Protein AF-A0AAV7PHC1-F1 (afdb_monomer_lite)

pLDDT: mean 73.8, std 12.51, range [38.53, 87.62]

Organism: Pleurodeles waltl (NCBI:txid8319)

Structure (mmCIF, N/CA/C/O backbone):
data_AF-A0AAV7PHC1-F1
#
_entry.id   AF-A0AAV7PHC1-F1
#
loop_
_atom_site.group_PDB
_atom_site.id
_atom_site.type_symbol
_atom_site.label_atom_id
_atom_site.label_alt_id
_atom_site.label_comp_id
_atom_site.label_asym_id
_atom_site.label_entity_id
_atom_site.label_seq_id
_atom_site.pdbx_PDB_ins_code
_atom_site.Cartn_x
_atom_site.Cartn_y
_atom_site.Cartn_z
_atom_site.occupancy
_atom_site.B_iso_or_equiv
_atom_site.auth_seq_id
_atom_site.auth_comp_id
_atom_site.auth_asym_id
_atom_site.auth_atom_id
_atom_si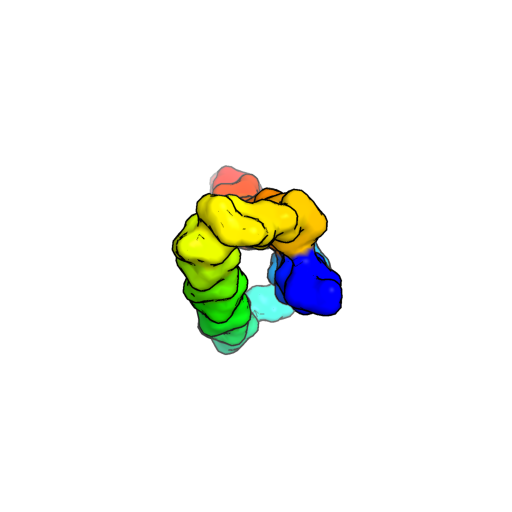te.pdbx_PDB_model_num
ATOM 1 N N . ARG A 1 1 ? -4.539 -11.280 11.307 1.00 62.53 1 ARG A N 1
ATOM 2 C CA . ARG A 1 1 ? -4.332 -12.088 10.077 1.00 62.53 1 ARG A CA 1
ATOM 3 C C . ARG A 1 1 ? -4.398 -11.211 8.825 1.00 62.53 1 ARG A C 1
ATOM 5 O O . ARG A 1 1 ? -3.471 -11.269 8.039 1.00 62.53 1 ARG A O 1
ATOM 12 N N . LEU A 1 2 ? -5.402 -10.331 8.711 1.00 71.00 2 LEU A N 1
ATOM 13 C CA . LEU A 1 2 ? -5.551 -9.371 7.607 1.00 71.00 2 LEU A CA 1
ATOM 14 C C . LEU A 1 2 ? -4.359 -8.403 7.436 1.00 71.00 2 LEU A C 1
ATOM 16 O O . LEU A 1 2 ? -3.829 -8.271 6.342 1.00 71.00 2 LEU A O 1
ATOM 20 N N . ALA A 1 3 ? -3.878 -7.811 8.537 1.00 77.81 3 ALA A N 1
ATOM 21 C CA . ALA A 1 3 ? -2.731 -6.895 8.534 1.00 77.81 3 ALA A CA 1
ATOM 22 C C . ALA A 1 3 ? -1.466 -7.502 7.898 1.00 77.81 3 ALA A C 1
ATOM 24 O O . ALA A 1 3 ? -0.770 -6.843 7.140 1.00 77.81 3 ALA A O 1
ATOM 25 N N . TRP A 1 4 ? -1.202 -8.786 8.156 1.00 82.69 4 TRP A N 1
ATOM 26 C CA . TRP A 1 4 ? -0.048 -9.501 7.601 1.00 82.69 4 TRP A CA 1
ATOM 27 C C . TRP A 1 4 ? -0.100 -9.602 6.073 1.00 82.69 4 TRP A C 1
ATOM 29 O O . TRP A 1 4 ? 0.933 -9.538 5.419 1.00 82.69 4 TRP A O 1
ATOM 39 N N . LEU A 1 5 ? -1.303 -9.727 5.505 1.00 81.06 5 LEU A N 1
ATOM 40 C CA . LEU A 1 5 ? -1.495 -9.776 4.059 1.00 81.06 5 LEU A CA 1
ATOM 41 C C . LEU A 1 5 ? -1.237 -8.404 3.428 1.00 81.06 5 LEU A C 1
ATOM 43 O O . LEU A 1 5 ? -0.585 -8.330 2.396 1.00 81.06 5 LEU A O 1
ATOM 47 N N . ILE A 1 6 ? -1.667 -7.322 4.081 1.00 83.00 6 ILE A N 1
ATOM 48 C CA . ILE A 1 6 ? -1.395 -5.951 3.625 1.00 83.00 6 ILE A CA 1
ATOM 49 C C . ILE A 1 6 ? 0.112 -5.654 3.661 1.00 83.00 6 ILE A C 1
ATOM 51 O O . ILE A 1 6 ? 0.650 -5.122 2.693 1.00 83.00 6 ILE A O 1
ATOM 55 N N . TYR A 1 7 ? 0.812 -6.074 4.722 1.00 82.31 7 TYR A N 1
ATOM 56 C CA . TYR A 1 7 ? 2.275 -5.998 4.774 1.00 82.31 7 TYR A CA 1
ATOM 57 C C . TYR A 1 7 ? 2.931 -6.796 3.644 1.00 82.31 7 TYR A C 1
ATOM 59 O O . TYR A 1 7 ? 3.823 -6.274 2.985 1.00 82.31 7 TYR A O 1
ATOM 67 N N . LEU A 1 8 ? 2.465 -8.020 3.370 1.00 81.38 8 LEU A N 1
ATOM 68 C CA . LEU A 1 8 ? 2.986 -8.836 2.272 1.00 81.38 8 LEU A CA 1
ATOM 69 C C . LEU A 1 8 ? 2.833 -8.119 0.922 1.00 81.38 8 LEU A C 1
ATOM 71 O O . LEU A 1 8 ? 3.802 -8.013 0.174 1.00 81.38 8 LEU A O 1
ATOM 75 N N . VAL A 1 9 ? 1.652 -7.565 0.633 1.00 83.69 9 VAL A N 1
ATOM 76 C CA . VAL A 1 9 ? 1.425 -6.804 -0.604 1.00 83.69 9 VAL A CA 1
ATOM 77 C C . VAL A 1 9 ? 2.351 -5.585 -0.662 1.00 83.69 9 VAL A C 1
ATOM 79 O O . VAL A 1 9 ? 3.015 -5.377 -1.671 1.00 83.69 9 VAL A O 1
ATOM 82 N N . GLY A 1 10 ? 2.485 -4.826 0.429 1.00 81.81 10 GLY A N 1
ATOM 83 C CA . GLY A 1 10 ? 3.399 -3.683 0.471 1.00 81.81 10 GLY A CA 1
ATOM 84 C C . GLY A 1 10 ? 4.871 -4.077 0.293 1.00 81.81 10 GLY A C 1
ATOM 85 O O . GLY A 1 10 ? 5.611 -3.340 -0.346 1.00 81.81 10 GLY A O 1
ATOM 86 N N . THR A 1 11 ? 5.299 -5.251 0.779 1.00 81.75 11 THR A N 1
ATOM 87 C CA . THR A 1 11 ? 6.659 -5.769 0.534 1.00 81.75 11 THR A CA 1
ATOM 88 C C . THR A 1 11 ? 6.868 -6.218 -0.908 1.00 81.75 11 THR A C 1
ATOM 90 O O . THR A 1 11 ? 7.954 -6.019 -1.439 1.00 81.75 11 THR A O 1
ATOM 93 N N . VAL A 1 12 ? 5.847 -6.785 -1.561 1.00 77.62 12 VAL A N 1
ATOM 94 C CA . VAL A 1 12 ? 5.907 -7.135 -2.990 1.00 77.62 12 VAL A CA 1
ATOM 95 C C . VAL A 1 12 ? 6.010 -5.865 -3.837 1.00 77.62 12 VAL A C 1
ATOM 97 O O . VAL A 1 12 ? 6.780 -5.836 -4.792 1.00 77.62 12 VAL A O 1
ATOM 100 N N . ILE A 1 13 ? 5.307 -4.799 -3.436 1.00 77.00 13 ILE A N 1
ATOM 101 C CA . ILE A 1 13 ? 5.322 -3.516 -4.142 1.00 77.00 13 ILE A CA 1
ATOM 102 C C . ILE A 1 13 ? 6.594 -2.701 -3.907 1.00 77.00 13 ILE A C 1
ATOM 104 O O . ILE A 1 13 ? 7.199 -2.202 -4.855 1.00 77.00 13 ILE A O 1
ATOM 108 N N . GLY A 1 14 ? 7.012 -2.561 -2.652 1.00 71.12 14 GLY A N 1
ATOM 109 C CA . GLY A 1 14 ? 8.197 -1.791 -2.269 1.00 71.12 14 GLY A CA 1
ATOM 110 C C . GLY A 1 14 ? 9.519 -2.538 -2.459 1.00 71.12 14 GLY A C 1
ATOM 111 O O . GLY A 1 14 ? 10.572 -1.916 -2.539 1.00 71.12 14 GLY A O 1
ATOM 112 N N . GLY A 1 15 ? 9.485 -3.872 -2.527 1.00 67.69 15 GLY A N 1
ATOM 113 C CA . GLY A 1 15 ? 10.670 -4.723 -2.648 1.00 67.69 15 GLY A CA 1
ATOM 114 C C . GLY A 1 15 ? 11.162 -4.936 -4.079 1.00 67.69 15 GLY A C 1
ATOM 115 O O . GLY A 1 15 ? 12.223 -5.536 -4.267 1.00 67.69 15 GLY A O 1
ATOM 116 N N . ARG A 1 16 ? 10.431 -4.464 -5.096 1.00 61.88 16 ARG A N 1
ATOM 117 C CA . ARG A 1 16 ? 10.904 -4.545 -6.479 1.00 61.88 16 ARG A CA 1
ATOM 118 C C . ARG A 1 16 ? 12.039 -3.550 -6.693 1.00 61.88 16 ARG A C 1
ATOM 120 O O . ARG A 1 16 ? 11.817 -2.355 -6.853 1.00 61.88 16 ARG A O 1
ATOM 127 N N . LEU A 1 17 ? 13.269 -4.070 -6.729 1.00 54.09 17 LEU A N 1
ATOM 128 C CA . LEU A 1 17 ? 14.387 -3.360 -7.340 1.00 54.09 17 LEU A CA 1
ATOM 129 C C . LEU A 1 17 ? 13.976 -2.981 -8.766 1.00 54.09 17 LEU A C 1
ATOM 131 O O . LEU A 1 17 ? 13.488 -3.824 -9.520 1.00 54.09 17 LEU A O 1
ATOM 135 N N . THR A 1 18 ? 14.236 -1.726 -9.112 1.00 52.56 18 THR A N 1
ATOM 136 C CA . THR A 1 18 ? 13.912 -0.944 -10.322 1.00 52.56 18 THR A CA 1
ATOM 137 C C . THR A 1 18 ? 14.277 -1.584 -11.676 1.00 52.56 18 THR A C 1
ATOM 139 O O . THR A 1 18 ? 14.224 -0.931 -12.711 1.00 52.56 18 THR A O 1
ATOM 142 N N . TYR A 1 19 ? 14.695 -2.848 -11.690 1.00 50.09 19 TYR A N 1
ATOM 143 C CA . TYR A 1 19 ? 15.271 -3.565 -12.822 1.00 50.09 19 TYR A CA 1
ATOM 144 C C . TYR A 1 19 ? 14.286 -4.525 -13.519 1.00 50.09 19 TYR A C 1
ATOM 146 O O . TYR A 1 19 ? 14.615 -5.080 -14.560 1.00 50.09 19 TYR A O 1
ATOM 154 N N . THR A 1 20 ? 13.084 -4.730 -12.962 1.00 52.12 20 THR A N 1
ATOM 155 C CA . THR A 1 20 ? 12.056 -5.656 -13.495 1.00 52.12 20 THR A CA 1
ATOM 156 C C . THR A 1 20 ? 10.662 -5.021 -13.594 1.00 52.12 20 THR A C 1
ATOM 158 O O . THR A 1 20 ? 9.656 -5.713 -13.499 1.00 52.12 20 THR A O 1
ATOM 161 N N . SER A 1 21 ? 10.571 -3.699 -13.768 1.00 57.38 21 SER A N 1
ATOM 162 C CA . SER A 1 21 ? 9.287 -3.038 -14.043 1.00 57.38 21 SER A CA 1
ATOM 163 C C . SER A 1 21 ? 8.882 -3.282 -15.495 1.00 57.38 21 SER A C 1
ATOM 165 O O . SER A 1 21 ? 9.394 -2.638 -16.409 1.00 57.38 21 SER A O 1
ATOM 167 N N . THR A 1 22 ? 7.995 -4.251 -15.702 1.00 66.56 22 THR A N 1
ATOM 168 C CA . THR A 1 22 ? 7.252 -4.434 -16.952 1.00 66.56 22 THR A CA 1
ATOM 169 C C . THR A 1 22 ? 5.823 -3.924 -16.749 1.00 66.56 22 THR A C 1
ATOM 171 O O . THR A 1 22 ? 5.308 -3.991 -15.632 1.00 66.56 22 THR A O 1
ATOM 174 N N . ASP A 1 23 ? 5.158 -3.461 -17.814 1.00 71.94 23 ASP A N 1
ATOM 175 C CA . ASP A 1 23 ? 3.748 -3.020 -17.759 1.00 71.94 23 ASP A CA 1
ATOM 176 C C . ASP A 1 23 ? 2.820 -4.087 -17.140 1.00 71.94 23 ASP A C 1
ATOM 178 O O . ASP A 1 2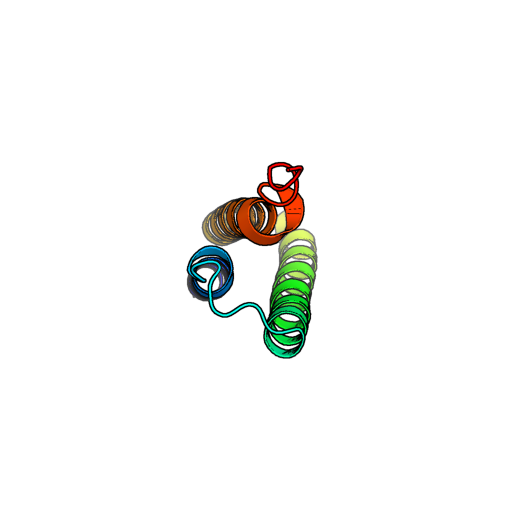3 ? 1.827 -3.771 -16.485 1.00 71.94 23 ASP A O 1
ATOM 182 N N . GLU A 1 24 ? 3.151 -5.370 -17.312 1.00 75.94 24 GLU A N 1
ATOM 183 C CA . GLU A 1 24 ? 2.409 -6.490 -16.724 1.00 75.94 24 GLU A CA 1
ATOM 184 C C . GLU A 1 24 ? 2.523 -6.524 -15.195 1.00 75.94 24 GLU A C 1
ATOM 186 O O . GLU A 1 24 ? 1.539 -6.802 -14.507 1.00 75.94 24 GLU A O 1
ATOM 191 N N . HIS A 1 25 ? 3.701 -6.213 -14.649 1.00 76.38 25 HIS A N 1
ATOM 192 C CA . HIS A 1 25 ? 3.886 -6.124 -13.205 1.00 76.38 25 HIS A CA 1
ATOM 193 C C . HIS A 1 25 ? 3.108 -4.941 -12.628 1.00 76.38 25 HIS A C 1
ATOM 195 O O . HIS A 1 25 ? 2.348 -5.144 -11.683 1.00 76.38 25 HIS A O 1
ATOM 201 N N . ASP A 1 26 ? 3.179 -3.769 -13.261 1.00 77.81 26 ASP A N 1
ATOM 202 C CA . ASP A 1 26 ? 2.431 -2.586 -12.820 1.00 77.81 26 ASP A CA 1
ATOM 203 C C . ASP A 1 26 ? 0.909 -2.816 -12.852 1.00 77.81 26 ASP A C 1
ATOM 205 O O . ASP A 1 26 ? 0.186 -2.383 -11.948 1.00 77.81 26 ASP A O 1
ATOM 209 N N . ALA A 1 27 ? 0.410 -3.574 -13.836 1.00 81.69 27 ALA A N 1
ATOM 210 C CA . ALA A 1 27 ? -0.990 -3.990 -13.885 1.00 81.69 27 ALA A CA 1
ATOM 211 C C . ALA A 1 27 ? -1.369 -4.913 -12.709 1.00 81.69 27 ALA A C 1
ATOM 213 O O . ALA A 1 27 ? -2.407 -4.709 -12.068 1.00 81.69 27 ALA A O 1
ATOM 214 N N . MET A 1 28 ? -0.522 -5.896 -12.381 1.00 83.06 28 MET A N 1
ATOM 215 C CA . MET A 1 28 ? -0.730 -6.779 -11.224 1.00 83.06 28 MET A CA 1
ATOM 216 C C . MET A 1 28 ? -0.722 -6.004 -9.900 1.00 83.06 28 MET A C 1
ATOM 218 O O . MET A 1 28 ? -1.507 -6.293 -8.992 1.00 83.06 28 MET A O 1
A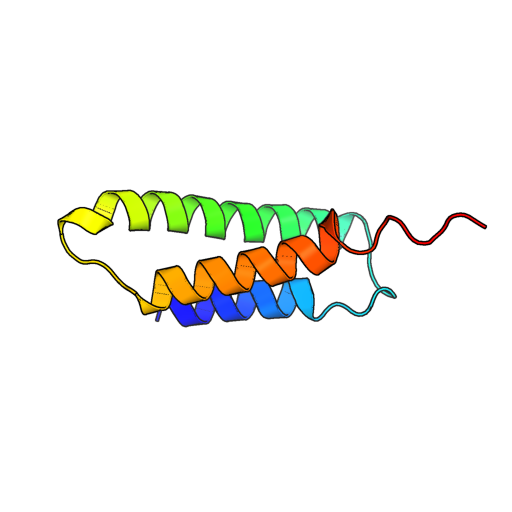TOM 222 N N . ASP A 1 29 ? 0.133 -4.993 -9.790 1.00 83.25 29 ASP A N 1
ATOM 223 C CA . ASP A 1 29 ? 0.233 -4.150 -8.602 1.00 83.25 29 ASP A CA 1
ATOM 224 C C . ASP A 1 29 ? -0.957 -3.233 -8.433 1.00 83.25 29 ASP A C 1
ATOM 226 O O . ASP A 1 29 ? -1.418 -3.030 -7.307 1.00 83.25 29 ASP A O 1
ATOM 230 N N . GLY A 1 30 ? -1.490 -2.723 -9.543 1.00 82.75 30 GLY A N 1
ATOM 231 C CA . GLY A 1 30 ? -2.751 -2.001 -9.565 1.00 82.75 30 GLY A CA 1
ATOM 232 C C . GLY A 1 30 ? -3.894 -2.858 -9.022 1.00 82.75 30 GLY A C 1
ATOM 233 O O . GLY A 1 30 ? -4.655 -2.397 -8.168 1.00 82.75 30 GLY A O 1
ATOM 234 N N . GLU A 1 31 ? -3.985 -4.125 -9.438 1.00 87.56 31 GLU A N 1
ATOM 235 C CA . GLU A 1 31 ? -5.029 -5.034 -8.953 1.00 87.56 31 GLU A CA 1
ATOM 236 C C . GLU A 1 31 ? -4.871 -5.341 -7.454 1.00 87.56 31 GLU A C 1
ATOM 238 O O . GLU A 1 31 ? -5.838 -5.263 -6.687 1.00 87.56 31 GLU A O 1
ATOM 243 N N . LEU A 1 32 ? -3.647 -5.637 -7.008 1.00 85.06 32 LEU A N 1
ATOM 244 C CA . LEU A 1 32 ? -3.345 -5.887 -5.598 1.00 85.06 32 LEU A CA 1
ATOM 245 C C . LEU A 1 32 ? -3.613 -4.653 -4.728 1.00 85.06 32 LEU A C 1
ATOM 247 O O . LEU A 1 32 ? -4.232 -4.767 -3.667 1.00 85.06 32 LEU A O 1
ATOM 251 N N . SER A 1 33 ? -3.214 -3.472 -5.198 1.00 84.56 33 SER A N 1
ATOM 252 C CA . SER A 1 33 ? -3.462 -2.197 -4.521 1.00 84.56 33 SER A CA 1
ATOM 253 C C . SER A 1 33 ? -4.957 -1.911 -4.422 1.00 84.56 33 SER A C 1
ATOM 255 O O . SER A 1 33 ? -5.445 -1.575 -3.345 1.00 84.56 33 SER A O 1
ATOM 257 N N . CYS A 1 34 ? -5.715 -2.130 -5.501 1.00 87.62 34 CYS A N 1
ATOM 258 C CA . CYS A 1 34 ? -7.171 -1.977 -5.518 1.00 87.62 34 CYS A CA 1
ATOM 259 C C . CYS A 1 34 ? -7.847 -2.846 -4.446 1.00 87.62 34 CYS A C 1
ATOM 261 O O . CYS A 1 34 ? -8.698 -2.362 -3.695 1.00 87.62 34 CYS A O 1
ATOM 263 N N . ARG A 1 35 ? -7.410 -4.102 -4.293 1.00 87.38 35 ARG A N 1
ATOM 264 C CA . ARG A 1 35 ? -7.911 -4.991 -3.233 1.00 87.38 35 ARG A CA 1
ATOM 265 C C . ARG A 1 35 ? -7.591 -4.460 -1.831 1.00 87.38 35 ARG A C 1
ATOM 267 O O . ARG A 1 35 ? -8.451 -4.551 -0.958 1.00 87.38 35 ARG A O 1
ATOM 274 N N . VAL A 1 36 ? -6.410 -3.873 -1.606 1.00 85.31 36 VAL A N 1
ATOM 275 C CA . VAL A 1 36 ? -6.053 -3.231 -0.321 1.00 85.31 36 VAL A CA 1
ATOM 276 C C . VAL A 1 36 ? -6.928 -2.002 -0.048 1.00 85.31 36 VAL A C 1
ATOM 278 O O . VAL A 1 36 ? -7.415 -1.851 1.071 1.00 85.31 36 VAL A O 1
ATOM 281 N N . PHE A 1 37 ? -7.208 -1.170 -1.055 1.00 85.00 37 PHE A N 1
ATOM 282 C CA . PHE A 1 37 ? -8.105 -0.015 -0.916 1.00 85.00 37 PHE A CA 1
ATOM 283 C C . PHE A 1 37 ? -9.554 -0.421 -0.618 1.00 85.00 37 PHE A C 1
ATOM 285 O O . PHE A 1 37 ? -10.198 0.168 0.250 1.00 85.00 37 PHE A O 1
ATOM 292 N N . GLN A 1 38 ? -10.066 -1.468 -1.270 1.00 85.44 38 GLN A N 1
ATOM 293 C CA . GLN A 1 38 ? -11.382 -2.030 -0.943 1.00 85.44 38 GLN A CA 1
ATOM 294 C C . GLN A 1 38 ? -11.422 -2.557 0.496 1.00 85.44 38 GLN A C 1
ATOM 296 O O . GLN A 1 38 ? -12.391 -2.339 1.221 1.00 85.44 38 GLN A O 1
ATOM 301 N N . LEU A 1 39 ? -10.347 -3.216 0.935 1.00 82.56 39 LEU A N 1
ATOM 302 C CA . LEU A 1 39 ? -10.206 -3.703 2.303 1.00 82.56 39 LEU A CA 1
ATOM 303 C C . LEU A 1 39 ? -10.164 -2.558 3.325 1.00 82.56 39 LEU A C 1
ATOM 305 O O . LEU A 1 39 ? -10.743 -2.688 4.404 1.00 82.56 39 LEU A O 1
ATOM 309 N N . MET A 1 40 ? -9.508 -1.444 2.986 1.00 81.06 40 MET A N 1
ATOM 310 C CA . MET A 1 40 ? -9.494 -0.218 3.783 1.00 81.06 40 MET A CA 1
ATOM 311 C C . MET A 1 40 ? -10.909 0.341 3.930 1.00 81.06 40 MET A C 1
ATOM 313 O O . MET A 1 40 ? -11.343 0.539 5.057 1.00 81.06 40 MET A O 1
ATOM 317 N N . ALA A 1 41 ? -11.660 0.492 2.835 1.00 80.88 41 ALA A N 1
ATOM 318 C CA . ALA A 1 41 ? -13.045 0.970 2.879 1.00 80.88 41 ALA A CA 1
ATOM 319 C C . ALA A 1 41 ? -13.962 0.052 3.714 1.00 80.88 41 ALA A C 1
ATOM 321 O O . ALA A 1 41 ? -14.800 0.518 4.487 1.00 80.88 41 ALA A O 1
ATOM 322 N N . LEU A 1 42 ? -13.776 -1.268 3.613 1.00 78.88 42 LEU A N 1
ATOM 323 C CA . LEU A 1 42 ? -14.502 -2.235 4.440 1.00 78.88 42 LEU A CA 1
ATOM 324 C C . LEU A 1 42 ? -14.114 -2.137 5.923 1.00 78.88 42 LEU A C 1
ATOM 326 O O . LEU A 1 42 ? -14.986 -2.226 6.787 1.00 78.88 42 LEU A O 1
ATOM 330 N N . THR A 1 43 ? -12.830 -1.947 6.227 1.00 74.38 43 THR A N 1
ATOM 331 C CA . THR A 1 43 ? -12.341 -1.788 7.607 1.00 74.38 43 THR A CA 1
ATOM 332 C C . THR A 1 43 ? -12.822 -0.468 8.212 1.00 74.38 43 THR A C 1
ATOM 334 O O . THR A 1 43 ? -13.272 -0.466 9.353 1.00 74.38 43 THR A O 1
ATOM 337 N N . ASP A 1 44 ? -12.831 0.612 7.432 1.00 73.88 44 ASP A N 1
ATOM 338 C CA . ASP A 1 44 ? -13.337 1.934 7.817 1.00 73.88 44 ASP A CA 1
ATOM 339 C C . ASP A 1 44 ? -14.840 1.887 8.148 1.00 73.88 44 ASP A C 1
ATOM 341 O O . ASP A 1 44 ? -15.275 2.348 9.200 1.00 73.88 44 ASP A O 1
ATOM 345 N N . SER A 1 45 ? -15.637 1.162 7.351 1.00 72.81 45 SER A N 1
ATOM 346 C CA . SER A 1 45 ? -17.062 0.936 7.658 1.00 72.81 45 SER A CA 1
ATOM 347 C C . SER A 1 45 ? -17.306 0.157 8.964 1.00 72.81 45 SER A C 1
ATOM 349 O O . SER A 1 45 ? -18.377 0.248 9.567 1.00 72.81 45 SER A O 1
ATOM 351 N N . ARG A 1 46 ? -16.314 -0.626 9.410 1.00 68.12 46 ARG A N 1
ATOM 352 C CA . ARG A 1 46 ? -16.340 -1.449 10.633 1.00 68.12 46 ARG A CA 1
ATOM 353 C C . ARG A 1 46 ? -15.663 -0.757 11.822 1.00 68.12 46 ARG A C 1
ATOM 355 O O . ARG A 1 46 ? -15.787 -1.251 12.946 1.00 68.12 46 ARG A O 1
ATOM 362 N N . LEU A 1 47 ? -15.007 0.384 11.596 1.00 65.75 47 LEU A N 1
ATOM 363 C CA . LEU A 1 47 ? -14.328 1.199 12.604 1.00 65.75 47 LEU A CA 1
ATOM 364 C C . LEU A 1 47 ? -15.216 1.529 13.822 1.00 65.75 47 LEU A C 1
ATOM 366 O O . LEU A 1 47 ? -14.717 1.410 14.941 1.00 65.75 47 LEU A O 1
ATOM 370 N N . PRO A 1 48 ? -16.530 1.822 13.673 1.00 64.31 48 PRO A N 1
ATOM 371 C CA . PRO A 1 48 ? -17.395 2.112 14.820 1.00 64.31 48 PRO A CA 1
ATOM 372 C C . PRO A 1 48 ? -17.650 0.911 15.743 1.00 64.31 48 PRO A C 1
ATOM 374 O O . PRO A 1 48 ? -18.104 1.096 16.868 1.00 64.31 48 PRO A O 1
ATOM 377 N N . GLN A 1 49 ? -17.420 -0.320 15.271 1.00 62.78 49 GLN A N 1
ATOM 378 C CA . GLN A 1 49 ? -17.760 -1.55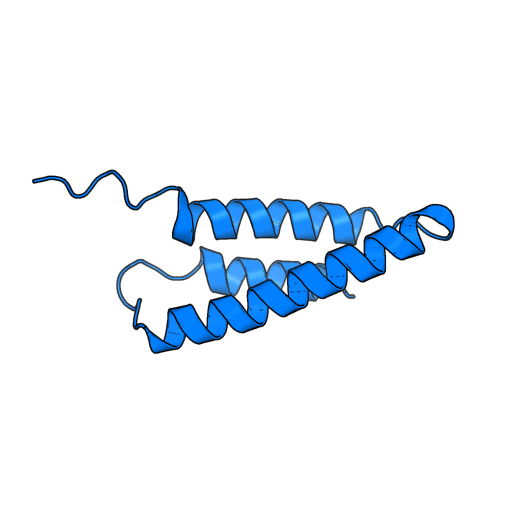2 15.996 1.00 62.78 49 GLN A CA 1
ATOM 379 C C . GLN A 1 49 ? -16.534 -2.294 16.537 1.00 62.78 49 GLN A C 1
ATOM 381 O O . GLN A 1 49 ? -16.639 -2.986 17.547 1.00 62.78 49 GLN A O 1
ATOM 386 N N . SER A 1 50 ? -15.381 -2.173 15.875 1.00 60.97 50 SER A N 1
ATOM 387 C CA . SER A 1 50 ? -14.143 -2.847 16.276 1.00 60.97 50 SER A CA 1
ATOM 388 C C . SER A 1 50 ? -12.970 -2.321 15.445 1.00 60.97 50 SER A C 1
ATOM 390 O O . SER A 1 50 ? -12.663 -2.871 14.384 1.00 60.97 50 SER A O 1
ATOM 392 N N . GLY A 1 51 ? -12.326 -1.252 15.917 1.00 63.22 51 GLY A N 1
ATOM 393 C CA . GLY A 1 51 ? -11.093 -0.734 15.325 1.00 63.22 51 GLY A CA 1
ATOM 394 C C . GLY A 1 51 ? -9.974 -1.774 15.399 1.00 63.22 51 GLY A C 1
ATOM 395 O O . GLY A 1 51 ? -9.772 -2.419 16.428 1.00 63.22 51 GLY A O 1
ATOM 396 N N . ASN A 1 52 ? -9.269 -1.984 14.291 1.00 72.81 52 ASN A N 1
ATOM 397 C CA . ASN A 1 52 ? -8.178 -2.949 14.209 1.00 72.81 52 ASN A CA 1
ATOM 398 C C . ASN A 1 52 ? -6.891 -2.187 13.892 1.00 72.81 52 ASN A C 1
ATOM 400 O O . ASN A 1 52 ? -6.453 -2.153 12.746 1.00 72.81 52 ASN A O 1
ATOM 404 N N . GLU A 1 53 ? -6.286 -1.585 14.918 1.00 79.88 53 GLU A N 1
ATOM 405 C CA . GLU A 1 53 ? -5.119 -0.686 14.809 1.00 79.88 53 GLU A CA 1
ATOM 406 C C . GLU A 1 53 ? -3.965 -1.310 14.003 1.00 79.88 53 GLU A C 1
ATOM 408 O O . GLU A 1 53 ? -3.250 -0.642 13.260 1.00 79.88 53 GLU A O 1
ATOM 413 N N . LYS A 1 54 ? -3.804 -2.639 14.085 1.00 80.69 54 LYS A N 1
ATOM 414 C CA . LYS A 1 54 ? -2.798 -3.386 13.310 1.00 80.69 54 LYS A CA 1
ATOM 415 C C . LYS A 1 54 ? -3.055 -3.339 11.803 1.00 80.69 54 LYS A C 1
ATOM 417 O O . LYS A 1 54 ? -2.108 -3.408 11.026 1.00 80.69 54 LYS A O 1
ATOM 422 N N . VAL A 1 55 ? -4.320 -3.303 11.391 1.00 79.56 55 VAL A N 1
ATOM 423 C CA . VAL A 1 55 ? -4.728 -3.201 9.984 1.00 79.56 55 VAL A CA 1
ATOM 424 C C . VAL A 1 55 ? -4.494 -1.783 9.481 1.00 79.56 55 VAL A C 1
ATOM 426 O O . VAL A 1 55 ? -3.922 -1.630 8.409 1.00 79.56 55 VAL A O 1
ATOM 429 N N . GLU A 1 56 ? -4.839 -0.766 10.270 1.00 82.19 56 GLU A N 1
ATOM 430 C CA . GLU A 1 56 ? -4.568 0.636 9.926 1.00 82.19 56 GLU A CA 1
ATOM 431 C C . GLU A 1 56 ? -3.068 0.903 9.784 1.00 82.19 56 GLU A C 1
ATOM 433 O O . GLU A 1 56 ? -2.634 1.463 8.779 1.00 82.19 56 GLU A O 1
ATOM 438 N N . LEU A 1 57 ? -2.253 0.411 10.723 1.00 84.88 57 LEU A N 1
ATOM 439 C CA . LEU A 1 57 ? -0.798 0.532 10.634 1.00 84.88 57 LEU A CA 1
ATOM 440 C C . LEU A 1 57 ? -0.233 -0.175 9.391 1.00 84.88 57 LEU A C 1
ATOM 442 O O . LEU A 1 57 ? 0.676 0.345 8.744 1.00 84.88 57 LEU A O 1
ATOM 446 N N . ALA A 1 58 ? -0.784 -1.338 9.029 1.00 85.94 58 ALA A N 1
ATOM 447 C CA . ALA A 1 58 ? -0.388 -2.048 7.816 1.00 85.94 58 ALA A CA 1
ATOM 448 C C . ALA A 1 58 ? -0.762 -1.269 6.546 1.00 85.94 58 ALA A C 1
ATOM 450 O O . ALA A 1 58 ? 0.037 -1.218 5.614 1.00 85.94 58 ALA A O 1
ATOM 451 N N . ILE A 1 59 ? -1.939 -0.634 6.520 1.00 84.38 59 ILE A N 1
ATOM 452 C CA . ILE A 1 59 ? -2.390 0.211 5.406 1.00 84.38 59 ILE A CA 1
ATOM 453 C C . ILE A 1 59 ? -1.485 1.438 5.265 1.00 84.38 59 ILE A C 1
ATOM 455 O O . ILE A 1 59 ? -1.031 1.729 4.163 1.00 84.38 59 ILE A O 1
ATOM 459 N N . LEU A 1 60 ? -1.163 2.123 6.366 1.00 86.50 60 LEU A N 1
ATOM 460 C CA . LEU A 1 60 ? -0.245 3.267 6.352 1.00 86.50 60 LEU A CA 1
ATOM 461 C C . LEU A 1 60 ? 1.138 2.877 5.824 1.00 86.50 60 LEU A C 1
ATOM 463 O O . LEU A 1 60 ? 1.710 3.581 4.992 1.00 86.50 60 LEU A O 1
ATOM 467 N N . TRP A 1 61 ? 1.660 1.734 6.270 1.00 86.81 61 TRP A N 1
ATOM 468 C CA . TRP A 1 61 ? 2.942 1.227 5.791 1.00 86.81 61 TRP A CA 1
ATOM 469 C C . TRP A 1 61 ? 2.899 0.861 4.300 1.00 86.81 61 TRP A C 1
ATOM 471 O O . TRP A 1 61 ? 3.806 1.223 3.553 1.00 86.81 61 TRP A O 1
ATOM 481 N N . PHE A 1 62 ? 1.825 0.204 3.850 1.00 86.75 62 PHE A N 1
ATOM 482 C CA . PHE A 1 62 ? 1.590 -0.094 2.437 1.00 86.75 62 PHE A CA 1
ATOM 483 C C . PHE A 1 62 ? 1.559 1.181 1.583 1.00 86.75 62 PHE A C 1
ATOM 485 O O . PHE A 1 62 ? 2.216 1.230 0.547 1.00 86.75 62 PHE A O 1
ATOM 492 N N . LEU A 1 63 ? 0.849 2.223 2.026 1.00 85.81 63 LEU A N 1
ATOM 493 C CA . LEU A 1 63 ? 0.757 3.496 1.307 1.00 85.81 63 LEU A CA 1
ATOM 494 C C . LEU A 1 63 ? 2.117 4.184 1.179 1.00 85.81 63 LEU A C 1
ATOM 496 O O . LEU A 1 63 ? 2.411 4.757 0.132 1.00 85.81 63 LEU A O 1
ATOM 500 N N . ASP A 1 64 ? 2.967 4.104 2.205 1.00 85.50 64 ASP A N 1
ATOM 501 C CA . ASP A 1 64 ? 4.330 4.631 2.118 1.00 85.50 64 ASP A CA 1
ATOM 502 C C . ASP A 1 64 ? 5.184 3.862 1.095 1.00 85.50 64 ASP A C 1
ATOM 504 O O . ASP A 1 64 ? 5.901 4.490 0.314 1.00 85.50 64 ASP A O 1
ATOM 508 N N . GLN A 1 65 ? 5.072 2.528 1.038 1.00 81.25 65 GLN A N 1
ATOM 509 C CA . GLN A 1 65 ? 5.750 1.724 0.010 1.00 81.25 65 GLN A CA 1
ATOM 510 C C . GLN A 1 65 ? 5.222 2.032 -1.393 1.00 81.25 65 GLN A C 1
ATOM 512 O O . GLN A 1 65 ? 6.007 2.302 -2.296 1.00 81.25 65 GLN A O 1
ATOM 517 N N . PHE A 1 66 ? 3.900 2.075 -1.567 1.00 82.06 66 PHE A N 1
ATOM 518 C CA . PHE A 1 66 ? 3.263 2.408 -2.840 1.00 82.06 66 PHE A CA 1
ATOM 519 C C . PHE A 1 66 ? 3.691 3.796 -3.331 1.00 82.06 66 PHE A C 1
ATOM 521 O O . PHE A 1 66 ? 4.065 3.967 -4.491 1.00 82.06 66 PHE A O 1
ATOM 528 N N . ARG A 1 67 ? 3.714 4.790 -2.433 1.00 81.94 67 ARG A N 1
ATOM 529 C CA . ARG A 1 67 ? 4.200 6.135 -2.747 1.00 81.94 67 ARG A CA 1
ATOM 530 C C . ARG A 1 67 ? 5.659 6.101 -3.186 1.00 81.94 67 ARG A C 1
ATOM 532 O O . ARG A 1 67 ? 5.985 6.762 -4.158 1.00 81.94 67 ARG A O 1
ATOM 539 N N . LYS A 1 68 ? 6.542 5.362 -2.513 1.00 77.50 68 LYS A N 1
ATOM 540 C CA . LYS A 1 68 ? 7.958 5.267 -2.911 1.00 77.50 68 LYS A CA 1
ATOM 541 C C . LYS A 1 68 ? 8.122 4.663 -4.307 1.00 77.50 68 LYS A C 1
ATOM 543 O O . LYS A 1 68 ? 8.834 5.250 -5.112 1.00 77.50 68 LYS A O 1
ATOM 548 N N . THR A 1 69 ? 7.413 3.575 -4.600 1.00 77.25 69 THR A N 1
ATOM 549 C CA . THR A 1 69 ? 7.511 2.863 -5.883 1.00 77.25 69 THR A CA 1
ATOM 550 C C . THR A 1 69 ? 6.902 3.646 -7.052 1.00 77.25 69 THR A C 1
ATOM 552 O O . THR A 1 69 ? 7.509 3.701 -8.115 1.00 77.25 69 THR A O 1
ATOM 555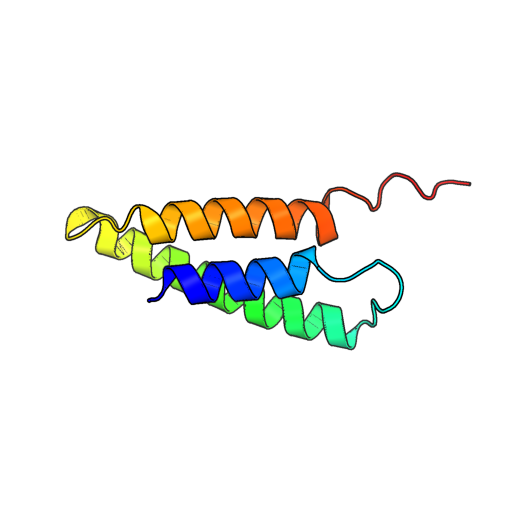 N N . TYR A 1 70 ? 5.738 4.284 -6.871 1.00 74.56 70 TYR A N 1
ATOM 556 C CA . TYR A 1 70 ? 4.983 4.889 -7.985 1.00 74.56 70 TYR A CA 1
ATOM 557 C C . TYR A 1 70 ? 4.972 6.421 -8.019 1.00 74.56 70 TYR A C 1
ATOM 559 O O . TYR A 1 70 ? 4.715 7.006 -9.067 1.00 74.56 70 TYR A O 1
ATOM 567 N N . VAL A 1 71 ? 5.222 7.091 -6.891 1.00 74.00 71 VAL A N 1
ATOM 568 C CA . VAL A 1 71 ? 5.082 8.557 -6.760 1.00 74.00 71 VAL A CA 1
ATOM 569 C C . VAL A 1 71 ? 6.419 9.237 -6.442 1.00 74.00 71 VAL A C 1
ATOM 571 O O . VAL A 1 71 ? 6.640 10.379 -6.830 1.00 74.00 71 VAL A O 1
ATOM 574 N N . GLY A 1 72 ? 7.300 8.562 -5.701 1.00 63.03 72 GLY A N 1
ATOM 575 C CA . GLY A 1 72 ? 8.441 9.164 -5.018 1.00 63.03 72 GLY A CA 1
ATOM 576 C C . GLY A 1 72 ? 9.726 9.257 -5.834 1.00 63.03 72 GLY A C 1
ATOM 577 O O . GLY A 1 72 ? 10.492 10.180 -5.581 1.00 63.03 72 GLY A O 1
ATOM 578 N N . ASP A 1 73 ? 9.959 8.354 -6.792 1.00 55.31 73 ASP A N 1
ATOM 579 C CA . ASP A 1 73 ? 11.285 8.208 -7.424 1.00 55.31 73 ASP A CA 1
ATOM 580 C C . ASP A 1 73 ? 11.329 8.515 -8.936 1.00 55.31 73 ASP A C 1
ATOM 582 O O . ASP A 1 73 ? 12.399 8.565 -9.536 1.00 55.31 73 ASP A O 1
ATOM 586 N N . GLN A 1 74 ? 10.193 8.822 -9.574 1.00 52.31 74 GLN A N 1
ATOM 587 C CA . GLN A 1 74 ? 10.152 9.120 -11.019 1.00 52.31 74 GLN A CA 1
ATOM 588 C C . GLN A 1 74 ? 10.629 10.539 -11.399 1.00 52.31 74 GLN A C 1
ATOM 590 O O . GLN A 1 74 ? 10.626 10.896 -12.575 1.00 52.31 74 GLN A O 1
ATOM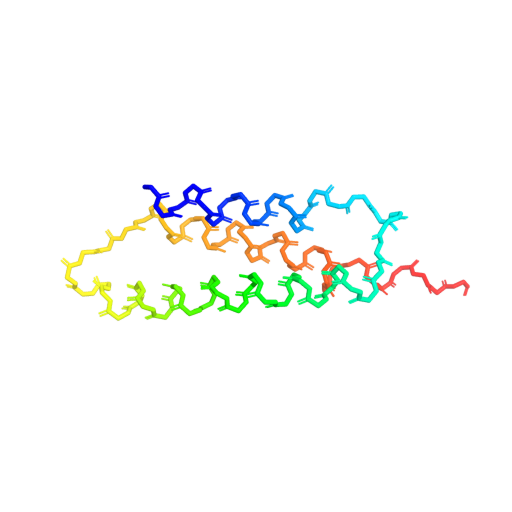 595 N N . LEU A 1 75 ? 11.065 11.364 -10.438 1.00 48.81 75 LEU A N 1
ATOM 596 C CA . LEU A 1 75 ? 11.469 12.761 -10.671 1.00 48.81 75 LEU A CA 1
ATOM 597 C C . LEU A 1 75 ? 12.986 12.983 -10.845 1.00 48.81 75 LEU A C 1
ATOM 599 O O . LEU A 1 75 ? 13.390 14.118 -11.074 1.00 48.81 75 LEU A O 1
ATOM 603 N N . GLN A 1 76 ? 13.837 11.947 -10.774 1.00 44.31 76 GLN A N 1
ATOM 604 C CA . GLN A 1 76 ? 15.306 12.104 -10.868 1.00 44.31 76 GLN A CA 1
ATOM 605 C C . GLN A 1 76 ? 15.977 11.488 -12.108 1.00 44.31 76 GLN A C 1
ATOM 607 O O . GLN A 1 76 ? 17.201 11.381 -12.159 1.00 44.31 76 GLN A O 1
ATOM 612 N N . ARG A 1 77 ? 15.223 11.152 -13.160 1.00 48.16 77 ARG A N 1
ATOM 613 C CA . ARG A 1 77 ? 15.809 10.910 -14.491 1.00 48.16 77 ARG A CA 1
ATOM 614 C C . ARG A 1 77 ? 15.454 12.029 -15.465 1.00 48.16 77 ARG A C 1
ATOM 616 O O . ARG A 1 77 ? 14.799 11.811 -16.475 1.00 48.16 77 ARG A O 1
ATOM 623 N N . THR A 1 78 ? 15.929 13.234 -15.177 1.00 38.53 78 THR A N 1
ATOM 624 C CA . THR A 1 78 ? 16.161 14.239 -16.221 1.00 38.53 78 THR A CA 1
ATOM 625 C C . THR A 1 78 ? 17.667 14.365 -16.392 1.00 38.53 78 THR A C 1
ATOM 627 O O . THR A 1 78 ? 18.354 14.833 -15.484 1.00 38.53 78 THR A O 1
ATOM 630 N N . SER A 1 79 ? 18.152 13.816 -17.509 1.00 42.03 79 SER A N 1
ATOM 631 C CA . SER A 1 79 ? 19.523 13.958 -18.015 1.00 42.03 79 SER A CA 1
ATOM 632 C C . SER A 1 79 ? 19.896 15.408 -18.294 1.00 42.03 79 SER A C 1
ATOM 634 O O . SER A 1 79 ? 18.970 16.214 -18.539 1.00 42.03 79 SER A O 1
#

Sequence (79 aa):
RLAWLIYLVGTVIGGRLTYTSTDEHDAMDGELSCRVFQLMALTDSRLPQSGNEKVELAILWFLDQFRKTYVGDQLQRTS

InterPro domains:
  IPR044189 Exportin 4/7-like [PTHR12596] (1-78)
  IPR057947 Exportin-7/Ran-binding protein 17, TPR domain [PF25795] (1-79)

Secondary structure (DSSP, 8-state):
-HHHHHHHHHHHHHT--TT---HHHHHHHHHHHHHHHHHHHHHHHHTTT---HHHHHHHHHHHHHHHIIIIISTTS---

Foldseek 3Di:
DLLVLLLVLLCLQLVDDPPPDDPVVVVVNVVSVVVLVVVVVVQVVCCVPDRDVSSVVSSVSSVVSNCVRPPNPPPPPDD

Radius of gyration: 14.16 Å; chains: 1; bounding box: 37×26×34 Å